Protein AF-A0A2S2QM81-F1 (afdb_monomer_lite)

Secondary structure (DSSP, 8-state):
-------------HHHHHHHHHHHHHHHHHHHHHHHHHHHHHHHHHHHHHHHHHHHHHHHHHHHHHHHHHHHHHHHHHHHHHHHHHHHHHHHHHHHHHHHHHHHHHHHHHH--S-TTHHHHHHHHHHHHHHHHHHHHHHHHHHHHHH--------

Structure (mmCIF, N/CA/C/O backbone):
data_AF-A0A2S2QM81-F1
#
_entry.id   AF-A0A2S2QM81-F1
#
loop_
_atom_site.group_PDB
_atom_site.id
_atom_site.type_symbol
_atom_site.label_atom_id
_atom_site.label_alt_id
_atom_site.label_comp_id
_atom_site.label_asym_id
_atom_site.label_entity_id
_atom_site.label_seq_id
_atom_site.pdbx_PDB_ins_code
_atom_site.Cartn_x
_atom_site.Cartn_y
_atom_site.Cartn_z
_atom_site.occupancy
_atom_site.B_iso_or_equiv
_atom_site.auth_seq_id
_atom_site.auth_comp_id
_atom_site.auth_asym_id
_atom_site.auth_atom_id
_atom_site.pdbx_PDB_model_num
ATOM 1 N N . PHE A 1 1 ? -45.424 -15.166 110.716 1.00 37.16 1 PHE A N 1
ATOM 2 C CA . PHE A 1 1 ? -45.369 -16.137 109.610 1.00 37.16 1 PHE A CA 1
ATOM 3 C C . PHE A 1 1 ? -45.291 -15.375 108.298 1.00 37.16 1 PHE A C 1
ATOM 5 O O . PHE A 1 1 ? -45.786 -14.260 108.227 1.00 37.16 1 PHE A O 1
ATOM 12 N N . GLU A 1 2 ? -44.509 -15.909 107.372 1.00 37.66 2 GLU A N 1
ATOM 13 C CA . GLU A 1 2 ? -43.557 -15.198 106.515 1.00 37.66 2 GLU A CA 1
ATOM 14 C C . GLU A 1 2 ? -44.114 -14.450 105.297 1.00 37.66 2 GLU A C 1
ATOM 16 O O . GLU A 1 2 ? -45.145 -14.790 104.724 1.00 37.66 2 GLU A O 1
ATOM 21 N N . ARG A 1 3 ? -43.335 -13.435 104.891 1.00 42.28 3 ARG A N 1
ATOM 22 C CA . ARG A 1 3 ? -43.350 -12.787 103.575 1.00 42.28 3 ARG A CA 1
ATOM 23 C C . ARG A 1 3 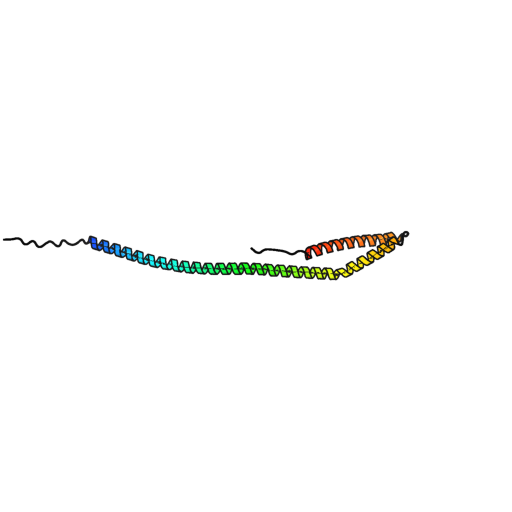? -42.895 -13.782 102.510 1.00 42.28 3 ARG A C 1
ATOM 25 O O . ARG A 1 3 ? -41.820 -14.355 102.652 1.00 42.28 3 ARG A O 1
ATOM 32 N N . VAL A 1 4 ? -43.620 -13.857 101.397 1.00 40.12 4 VAL A N 1
ATOM 33 C CA . VAL A 1 4 ? -43.080 -14.382 100.137 1.00 40.12 4 VAL A CA 1
ATOM 34 C C . VAL A 1 4 ? -42.940 -13.214 99.168 1.00 40.12 4 VAL A C 1
ATOM 36 O O . VAL A 1 4 ? -43.920 -12.606 98.740 1.00 40.12 4 VAL A O 1
ATOM 39 N N . HIS A 1 5 ? -41.684 -12.877 98.886 1.00 49.16 5 HIS A N 1
ATOM 40 C CA . HIS A 1 5 ? -41.280 -12.019 97.784 1.00 49.16 5 HIS A CA 1
ATOM 41 C C . HIS A 1 5 ? -41.671 -12.696 96.465 1.00 49.16 5 HIS A C 1
ATOM 43 O O . HIS A 1 5 ? -41.311 -13.847 96.241 1.00 49.16 5 HIS A O 1
ATOM 49 N N . SER A 1 6 ? -42.371 -11.985 95.582 1.00 41.38 6 SER A N 1
ATOM 50 C CA . SER A 1 6 ? -42.367 -12.315 94.156 1.00 41.38 6 SER A CA 1
ATOM 51 C C . SER A 1 6 ? -41.830 -11.111 93.399 1.00 41.38 6 SER A C 1
ATOM 53 O O . SER A 1 6 ? -42.234 -9.966 93.605 1.00 41.38 6 SER A O 1
ATOM 55 N N . GLU A 1 7 ? -40.776 -11.403 92.656 1.00 41.66 7 GLU A N 1
ATOM 56 C CA . GLU A 1 7 ? -39.815 -10.478 92.093 1.00 41.66 7 GLU A CA 1
ATOM 57 C C . GLU A 1 7 ? -40.457 -9.568 91.050 1.00 41.66 7 GLU A C 1
ATOM 59 O O . GLU A 1 7 ? -41.228 -9.993 90.186 1.00 41.66 7 GLU A O 1
ATOM 64 N N . GLY A 1 8 ? -40.109 -8.285 91.132 1.00 41.41 8 GLY A N 1
ATOM 65 C CA . GLY A 1 8 ? -40.446 -7.311 90.115 1.00 41.41 8 GLY A CA 1
ATOM 66 C C . GLY A 1 8 ? -39.774 -7.676 88.797 1.00 41.41 8 GLY A C 1
ATOM 67 O O . GLY A 1 8 ? -38.568 -7.503 88.636 1.00 41.41 8 GLY A O 1
ATOM 68 N N . PHE A 1 9 ? -40.574 -8.095 87.819 1.00 41.97 9 PHE A N 1
ATOM 69 C CA . PHE A 1 9 ? -40.199 -7.970 86.418 1.00 41.97 9 PHE A CA 1
ATOM 70 C C . PHE A 1 9 ? -40.244 -6.486 86.048 1.00 41.97 9 PHE A C 1
ATOM 72 O O . PHE A 1 9 ? -41.272 -5.943 85.644 1.00 41.97 9 PHE A O 1
ATOM 79 N N . GLY A 1 10 ? -39.110 -5.811 86.236 1.00 46.22 10 GLY A N 1
ATOM 80 C CA . GLY A 1 10 ? -38.886 -4.486 85.675 1.00 46.22 10 GLY A CA 1
ATOM 81 C C . GLY A 1 10 ? -38.998 -4.537 84.145 1.00 46.22 10 GLY A C 1
ATOM 82 O O . GLY A 1 10 ? -38.586 -5.524 83.527 1.00 46.22 10 GLY A O 1
ATOM 83 N N . PRO A 1 11 ? -39.547 -3.498 83.496 1.00 43.97 11 PRO A N 1
ATOM 84 C CA . PRO A 1 11 ? -39.676 -3.482 82.050 1.00 43.97 11 PRO A CA 1
ATOM 85 C C . PRO A 1 11 ? -38.278 -3.452 81.424 1.00 43.97 11 PRO A C 1
ATOM 87 O O . PRO A 1 11 ? -37.536 -2.478 81.555 1.00 43.97 11 PRO A O 1
ATOM 90 N N . ALA A 1 12 ? -37.917 -4.527 80.722 1.00 50.06 12 ALA A N 1
ATOM 91 C CA . ALA A 1 12 ? -36.713 -4.584 79.909 1.00 50.06 12 ALA A CA 1
ATOM 92 C C . ALA A 1 12 ? -36.786 -3.521 78.794 1.00 50.06 12 ALA A C 1
ATOM 94 O O . ALA A 1 12 ? -37.392 -3.717 77.742 1.00 50.06 12 ALA A O 1
ATOM 95 N N . SER A 1 13 ? -36.185 -2.366 79.086 1.00 50.41 13 SER A N 1
ATOM 96 C CA . SER A 1 13 ? -35.511 -1.421 78.192 1.00 50.41 13 SER A CA 1
ATOM 97 C C . SER A 1 13 ? -36.018 -1.373 76.739 1.00 50.41 13 SER A C 1
ATOM 99 O O . SER A 1 13 ? -35.545 -2.085 75.849 1.00 50.41 13 SER A O 1
ATOM 101 N N . HIS A 1 14 ? -36.905 -0.414 76.456 1.00 52.22 14 HIS A N 1
ATOM 102 C CA . HIS A 1 14 ? -37.218 0.043 75.093 1.00 52.22 14 HIS A CA 1
ATOM 103 C C . HIS A 1 14 ? -35.978 0.514 74.299 1.00 52.22 14 HIS A C 1
ATOM 105 O O . HIS A 1 14 ? -36.017 0.561 73.067 1.00 52.22 14 HIS A O 1
ATOM 111 N N . HIS A 1 15 ? -34.858 0.813 74.968 1.00 52.19 15 HIS A N 1
ATOM 112 C CA . HIS A 1 15 ? -33.610 1.214 74.318 1.00 52.19 15 HIS A CA 1
ATOM 113 C C . HIS A 1 15 ? -32.896 0.065 73.592 1.00 52.19 15 HIS A C 1
ATOM 115 O O . HIS A 1 15 ? -32.351 0.292 72.512 1.00 52.19 15 HIS A O 1
ATOM 121 N N . GLY A 1 16 ? -32.955 -1.171 74.101 1.00 55.44 16 GLY A N 1
ATOM 122 C CA . GLY A 1 16 ? -32.304 -2.322 73.456 1.00 55.44 16 GLY A CA 1
ATOM 123 C C . GLY A 1 16 ? -32.921 -2.689 72.100 1.00 55.44 16 GLY A C 1
ATOM 124 O O . GLY A 1 16 ? -32.205 -2.966 71.139 1.00 55.44 16 GLY A O 1
ATOM 125 N N . LYS A 1 17 ? -34.254 -2.614 71.981 1.00 56.03 17 LYS A N 1
ATOM 126 C CA . LYS A 1 17 ? -34.979 -2.949 70.740 1.00 56.03 17 LYS A CA 1
ATOM 127 C C . LYS A 1 17 ? -34.771 -1.914 69.625 1.00 56.03 17 LYS A C 1
ATOM 129 O O . LYS A 1 17 ? -34.601 -2.305 68.472 1.00 56.03 17 LYS A O 1
ATOM 134 N N . ARG A 1 18 ? -34.713 -0.612 69.949 1.00 62.66 18 ARG A N 1
ATOM 135 C CA . ARG A 1 18 ? -34.380 0.446 68.967 1.00 62.66 18 ARG A CA 1
ATOM 136 C C . ARG A 1 18 ? -32.960 0.309 68.425 1.00 62.66 18 ARG A C 1
ATOM 138 O O . ARG A 1 18 ? -32.753 0.485 67.228 1.00 62.66 18 ARG A O 1
ATOM 145 N N . PHE A 1 19 ? -32.004 -0.028 69.290 1.00 65.25 19 PHE A N 1
ATOM 146 C CA . PHE A 1 19 ? -30.602 -0.179 68.902 1.00 65.25 19 PHE A CA 1
ATOM 147 C C . PHE A 1 19 ? -30.391 -1.356 67.939 1.00 65.25 19 PHE A C 1
ATOM 149 O O . PHE A 1 19 ? -29.666 -1.235 66.952 1.00 65.25 19 PHE A O 1
ATOM 156 N N . ILE A 1 20 ? -31.075 -2.480 68.188 1.00 72.50 20 ILE A N 1
ATOM 157 C CA . ILE A 1 20 ? -31.065 -3.640 67.286 1.00 72.50 20 ILE A CA 1
ATOM 158 C C . ILE A 1 20 ? -31.705 -3.274 65.943 1.00 72.50 20 ILE A C 1
ATOM 160 O O . ILE A 1 20 ? -31.096 -3.522 64.909 1.00 72.50 20 ILE A O 1
ATOM 164 N N . PHE A 1 21 ? -32.868 -2.611 65.948 1.00 77.88 21 PHE A N 1
ATOM 165 C CA . PHE A 1 21 ? -33.550 -2.184 64.721 1.00 77.88 21 PHE A CA 1
ATOM 166 C C . PHE A 1 21 ? -32.670 -1.286 63.836 1.00 77.88 21 PHE A C 1
ATOM 168 O O . PHE A 1 21 ? -32.535 -1.552 62.644 1.00 77.88 21 PHE A O 1
ATOM 175 N N . HIS A 1 22 ? -32.009 -0.276 64.417 1.00 77.81 22 HIS A N 1
ATOM 176 C CA . HIS A 1 22 ? -31.107 0.608 63.666 1.00 77.81 22 HIS A CA 1
ATOM 177 C C . HIS A 1 22 ? -29.916 -0.156 63.081 1.00 77.81 22 HIS A C 1
ATOM 179 O O . HIS A 1 22 ? -29.605 0.027 61.910 1.00 77.81 22 HIS A O 1
ATOM 185 N N . LYS A 1 23 ? -29.293 -1.073 63.837 1.00 79.94 23 LYS A N 1
ATOM 186 C CA . LYS A 1 23 ? -28.219 -1.928 63.302 1.00 79.94 23 LYS A CA 1
ATOM 187 C C . LYS A 1 23 ? -28.692 -2.810 62.147 1.00 79.94 23 LYS A C 1
ATOM 189 O O . LYS A 1 23 ? -27.966 -2.969 61.171 1.00 79.94 23 LYS A O 1
ATOM 194 N N . THR A 1 24 ? -29.882 -3.399 62.246 1.00 82.62 24 THR A N 1
ATOM 195 C CA . THR A 1 24 ? -30.433 -4.247 61.181 1.00 82.62 24 THR A CA 1
ATOM 196 C C . THR A 1 24 ? -30.732 -3.438 59.918 1.00 82.62 24 THR A C 1
ATOM 198 O O . THR A 1 24 ? -30.432 -3.903 58.820 1.00 82.62 24 THR A O 1
ATOM 201 N N . GLN A 1 25 ? -31.253 -2.219 60.069 1.00 85.19 25 GLN A N 1
ATOM 202 C CA . GLN A 1 25 ? -31.507 -1.303 58.957 1.00 85.19 25 GLN A CA 1
ATOM 203 C C . GLN A 1 25 ? -30.201 -0.862 58.276 1.00 85.19 25 GLN A C 1
ATOM 205 O O . GLN A 1 25 ? -30.092 -0.913 57.055 1.00 85.19 25 GLN A O 1
ATOM 210 N N . ASP A 1 26 ? -29.173 -0.553 59.065 1.00 88.12 26 ASP A N 1
ATOM 211 C CA . ASP A 1 26 ? -27.844 -0.170 58.577 1.00 88.12 26 ASP A CA 1
ATOM 212 C C . ASP A 1 26 ? -27.161 -1.307 57.783 1.00 88.12 26 ASP A C 1
ATOM 214 O O . ASP A 1 26 ? -26.524 -1.088 56.752 1.00 88.12 26 ASP A O 1
ATOM 218 N N . ILE A 1 27 ? -27.338 -2.559 58.226 1.00 89.44 27 ILE A N 1
ATOM 219 C CA . ILE A 1 27 ? -26.865 -3.754 57.506 1.00 89.44 27 ILE A CA 1
ATOM 220 C C . ILE A 1 27 ? -27.611 -3.935 56.177 1.00 89.44 27 ILE A C 1
ATOM 222 O O . ILE A 1 27 ? -27.007 -4.359 55.188 1.00 89.44 27 ILE A O 1
ATOM 226 N N . PHE A 1 28 ? -28.912 -3.643 56.143 1.00 90.81 28 PHE A N 1
ATOM 227 C CA . PHE A 1 28 ? -29.721 -3.777 54.934 1.00 90.81 28 PHE A CA 1
ATOM 228 C C . PHE A 1 28 ? -29.295 -2.774 53.855 1.00 90.81 28 PHE A C 1
ATOM 230 O O . PHE A 1 28 ? -29.034 -3.178 52.721 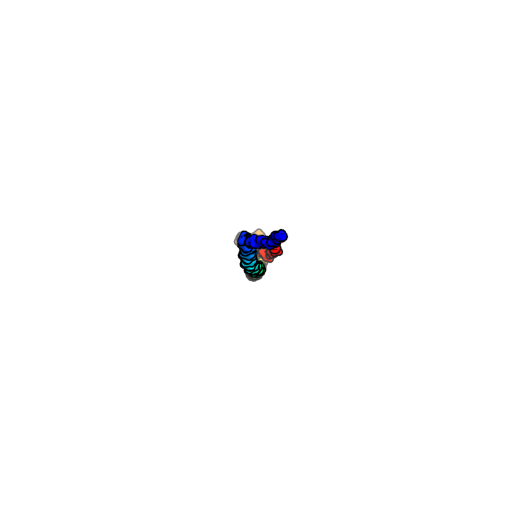1.00 90.81 28 PHE A O 1
ATOM 237 N N . GLU A 1 29 ? -29.114 -1.503 54.221 1.00 90.75 29 GLU A N 1
ATOM 238 C CA . GLU A 1 29 ? -28.640 -0.465 53.294 1.00 90.75 29 GLU A CA 1
ATOM 239 C C . GLU A 1 29 ? -27.239 -0.779 52.751 1.00 90.75 29 GLU A C 1
ATOM 241 O O . GLU A 1 29 ? -27.001 -0.721 51.543 1.00 90.75 29 GLU A O 1
ATOM 246 N N . LYS A 1 30 ? -26.321 -1.243 53.610 1.00 90.19 30 LYS A N 1
ATOM 247 C CA . LYS A 1 30 ? -24.980 -1.678 53.180 1.00 90.19 30 LYS A CA 1
ATOM 248 C C . LYS A 1 30 ? -25.024 -2.843 52.189 1.00 90.19 30 LYS A C 1
ATOM 250 O O . LYS A 1 30 ? -24.235 -2.875 51.246 1.00 90.19 30 LYS A O 1
ATOM 255 N N . LYS A 1 31 ? -25.942 -3.801 52.365 1.00 91.00 31 LYS A N 1
ATOM 256 C CA . LYS A 1 31 ? -26.131 -4.911 51.413 1.00 91.00 31 LYS A CA 1
ATOM 257 C C . LYS A 1 31 ? -26.683 -4.438 50.070 1.00 91.00 31 LYS A C 1
ATOM 259 O O . LYS A 1 31 ? -26.259 -4.955 49.035 1.00 91.00 31 LYS A O 1
ATOM 264 N N . LYS A 1 32 ? -27.602 -3.471 50.082 1.00 92.88 32 LYS A N 1
ATOM 265 C CA . LYS A 1 32 ? -28.147 -2.869 48.863 1.00 92.88 32 LYS A CA 1
ATOM 266 C C . LYS A 1 32 ? -27.037 -2.184 48.063 1.00 92.88 32 LYS A C 1
ATOM 268 O O . LYS A 1 32 ? -26.815 -2.557 46.915 1.00 92.88 32 LYS A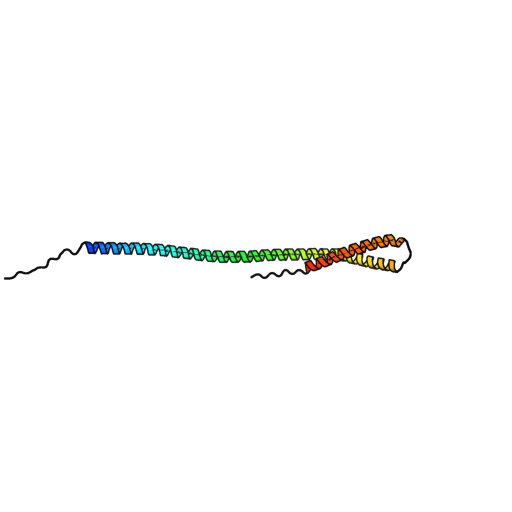 O 1
ATOM 273 N N . TYR A 1 33 ? -26.263 -1.318 48.716 1.00 90.75 33 TYR A N 1
ATOM 274 C CA . TYR A 1 33 ? -25.122 -0.634 48.103 1.00 90.75 33 TYR A CA 1
ATOM 275 C C . TYR A 1 33 ? -24.077 -1.612 47.542 1.00 90.75 33 TYR A C 1
ATOM 277 O O . TYR A 1 33 ? -23.618 -1.468 46.414 1.00 90.75 33 TYR A O 1
ATOM 285 N N . LEU A 1 34 ? -23.749 -2.680 48.281 1.00 92.12 34 LEU A N 1
ATOM 286 C CA . LEU A 1 34 ? -22.818 -3.710 47.804 1.00 92.12 34 LEU A CA 1
ATOM 287 C C . LEU A 1 34 ? -23.300 -4.395 46.514 1.00 92.12 34 LEU A C 1
ATOM 289 O O . LEU A 1 34 ? -22.485 -4.815 45.695 1.00 92.12 34 LEU A O 1
ATOM 293 N N . THR A 1 35 ? -24.611 -4.555 46.351 1.00 93.00 35 THR A N 1
ATOM 294 C CA . THR A 1 35 ? -25.193 -5.191 45.163 1.00 93.00 35 THR A CA 1
ATOM 295 C C . THR A 1 35 ? -25.112 -4.263 43.953 1.00 93.00 35 THR A C 1
ATOM 297 O O . THR A 1 35 ? -24.758 -4.711 42.866 1.00 93.00 35 THR A O 1
ATOM 300 N N . GLU A 1 36 ? -25.367 -2.973 44.162 1.00 94.44 36 GLU A N 1
ATOM 301 C CA . GLU A 1 36 ? -25.275 -1.927 43.139 1.00 94.44 36 GLU A CA 1
ATOM 302 C C . GLU A 1 36 ? -23.839 -1.795 42.614 1.00 94.44 36 GLU A C 1
ATOM 304 O O . GLU A 1 36 ? -23.601 -1.998 41.422 1.00 94.44 36 GLU A O 1
ATOM 309 N N . VAL A 1 37 ? -22.861 -1.659 43.519 1.00 92.38 37 VAL A N 1
ATOM 310 C CA . VAL A 1 37 ? -21.428 -1.601 43.176 1.00 92.38 37 VAL A CA 1
ATOM 311 C C . VAL A 1 37 ? -20.962 -2.856 42.429 1.00 92.38 37 VAL A C 1
ATOM 313 O O . VAL A 1 37 ? -20.171 -2.771 41.493 1.00 92.38 37 VAL A O 1
ATOM 316 N N . LYS A 1 38 ? -21.455 -4.047 42.797 1.00 93.06 38 LYS A N 1
ATOM 317 C CA . LYS A 1 38 ? -21.131 -5.281 42.060 1.00 93.06 38 LYS A CA 1
ATOM 318 C C . LYS A 1 38 ? -21.640 -5.251 40.621 1.00 93.06 38 LYS A C 1
ATOM 320 O O . LYS A 1 38 ? -20.962 -5.779 39.743 1.00 93.06 38 LYS A O 1
ATOM 325 N N . SER A 1 39 ? -22.814 -4.667 40.385 1.00 92.81 39 SER A N 1
ATOM 326 C CA . SER A 1 39 ? -23.350 -4.534 39.029 1.00 92.81 39 SER A CA 1
ATOM 327 C C . SER A 1 39 ? -22.519 -3.556 38.195 1.00 92.81 39 SER A C 1
ATOM 329 O O . SER A 1 39 ? -22.145 -3.885 37.073 1.00 92.81 39 SER A O 1
ATOM 331 N N . GLU A 1 40 ? -22.108 -2.430 38.785 1.00 93.06 40 GLU A N 1
ATOM 332 C CA . GLU A 1 40 ? -21.263 -1.433 38.122 1.00 93.06 40 GLU A CA 1
ATOM 333 C C . GLU A 1 40 ? -19.885 -1.999 37.757 1.00 93.06 40 GLU A C 1
ATOM 335 O O . GLU A 1 40 ? -19.386 -1.754 36.660 1.00 93.06 40 GLU A O 1
ATOM 340 N N . ILE A 1 41 ? -19.284 -2.809 38.639 1.00 93.81 41 ILE A N 1
ATOM 341 C CA . ILE A 1 41 ? -18.020 -3.501 38.348 1.00 93.81 41 ILE A CA 1
ATOM 342 C C . ILE A 1 41 ? -18.190 -4.441 37.152 1.00 93.81 41 ILE A C 1
ATOM 344 O O . ILE A 1 41 ? -17.371 -4.403 36.238 1.00 93.81 41 ILE A O 1
ATOM 348 N N . LEU A 1 42 ? -19.255 -5.246 37.120 1.00 94.44 42 LEU A N 1
ATOM 349 C CA . LEU A 1 42 ? -19.519 -6.158 36.002 1.00 94.44 42 LEU A CA 1
ATOM 350 C C . LEU A 1 42 ? -19.687 -5.412 34.675 1.00 94.44 42 LEU A C 1
ATOM 352 O O . LEU A 1 42 ? -19.197 -5.868 33.640 1.00 94.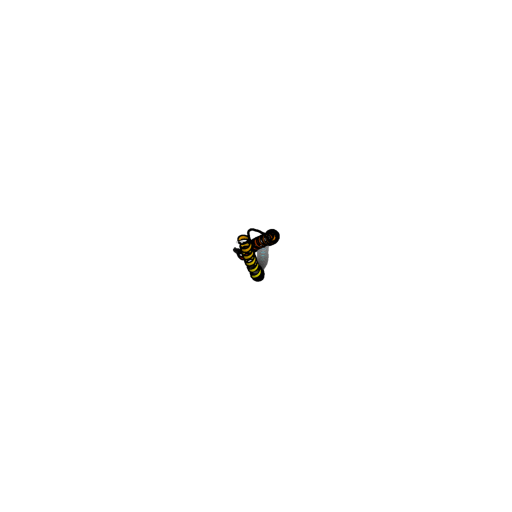44 42 LEU A O 1
ATOM 356 N N . ASP A 1 43 ? -20.357 -4.265 34.686 1.00 92.00 43 ASP A N 1
ATOM 357 C CA . ASP A 1 43 ? -20.530 -3.461 33.479 1.00 92.00 43 ASP A CA 1
ATOM 358 C C . ASP A 1 43 ? -19.226 -2.777 33.049 1.00 92.00 43 ASP A C 1
ATOM 360 O O . ASP A 1 43 ? -18.909 -2.758 31.856 1.00 92.00 43 ASP A O 1
ATOM 364 N N . ALA A 1 44 ? -18.409 -2.319 33.999 1.00 90.06 44 ALA A N 1
ATOM 365 C CA . ALA A 1 44 ? -17.070 -1.806 33.723 1.00 90.06 44 ALA A CA 1
ATOM 366 C C . ALA A 1 44 ? -16.145 -2.887 33.135 1.00 90.06 44 ALA A C 1
ATOM 368 O O . ALA A 1 44 ? -15.361 -2.607 32.225 1.00 90.06 44 ALA A O 1
ATOM 369 N N . GLU A 1 45 ? -16.247 -4.134 33.602 1.00 91.12 45 GLU A N 1
ATOM 370 C CA . GLU A 1 45 ? -15.486 -5.261 33.057 1.00 91.12 45 GLU A CA 1
ATOM 371 C C . GLU A 1 45 ? -15.883 -5.584 31.616 1.00 91.12 45 GLU A C 1
ATOM 373 O O . GLU A 1 45 ? -15.000 -5.736 30.768 1.00 91.12 45 GLU A O 1
ATOM 378 N N . LYS A 1 46 ? -17.185 -5.588 31.302 1.00 92.94 46 LYS A N 1
ATOM 379 C CA . LYS A 1 46 ? -17.663 -5.735 29.917 1.00 92.94 46 LYS A CA 1
ATOM 380 C C . LYS A 1 46 ? -17.137 -4.615 29.021 1.00 92.94 46 LYS A C 1
ATOM 382 O O . LYS A 1 46 ? -16.672 -4.882 27.914 1.00 92.94 46 LYS A O 1
ATOM 387 N N . TYR A 1 47 ? -17.179 -3.369 29.498 1.00 89.06 47 TYR A N 1
ATOM 388 C CA . TYR A 1 47 ? -16.646 -2.218 28.763 1.00 89.06 47 TYR A CA 1
ATOM 389 C C . TYR A 1 47 ? -15.141 -2.342 28.514 1.00 89.06 47 TYR A C 1
ATOM 391 O O . TYR A 1 47 ? -14.670 -2.102 27.403 1.00 89.06 47 TYR A O 1
ATOM 399 N N . ARG A 1 48 ? -14.376 -2.763 29.525 1.00 92.19 48 ARG A N 1
ATOM 400 C CA . ARG A 1 48 ? -12.936 -3.014 29.403 1.00 92.19 48 ARG A CA 1
ATOM 401 C C . ARG A 1 48 ? -12.639 -4.074 28.345 1.00 92.19 48 ARG A C 1
ATOM 403 O O . ARG A 1 48 ? -11.717 -3.897 27.551 1.00 92.19 48 ARG A O 1
ATOM 410 N N . ASP A 1 49 ? -13.383 -5.173 28.340 1.00 92.19 49 ASP A N 1
ATOM 411 C CA . ASP A 1 49 ? -13.139 -6.268 27.403 1.00 92.19 49 ASP A CA 1
ATOM 412 C C . ASP A 1 49 ? -13.521 -5.869 25.969 1.00 92.19 49 ASP A C 1
ATOM 414 O O . ASP A 1 49 ? -12.779 -6.163 25.032 1.00 92.19 49 ASP A O 1
ATOM 418 N N . MET A 1 50 ? -14.579 -5.070 25.803 1.00 93.25 50 MET A N 1
ATOM 419 C CA . MET A 1 50 ? -14.920 -4.442 24.524 1.00 93.25 50 MET A CA 1
ATOM 420 C C . MET A 1 50 ? -13.791 -3.533 24.009 1.00 93.25 50 MET A C 1
ATOM 422 O O . MET A 1 50 ? -13.393 -3.630 22.848 1.00 93.25 50 MET A O 1
ATOM 426 N N . LEU A 1 51 ? -13.225 -2.679 24.870 1.00 90.25 51 LEU A N 1
ATOM 427 C CA . LEU A 1 51 ? -12.118 -1.788 24.503 1.00 90.25 51 LEU A CA 1
ATOM 428 C C . LEU A 1 51 ? -10.853 -2.557 24.093 1.00 90.25 51 LEU A C 1
ATOM 430 O O . LEU A 1 51 ? -10.152 -2.131 23.174 1.00 90.25 51 LEU A O 1
ATOM 434 N N . LYS A 1 52 ? -10.569 -3.704 24.722 1.00 90.94 52 LYS A N 1
ATOM 435 C CA . LYS A 1 52 ? -9.447 -4.572 24.324 1.00 90.94 52 LYS A CA 1
ATOM 436 C C . LYS A 1 52 ? -9.616 -5.125 22.909 1.00 90.94 52 LYS A C 1
ATOM 438 O O . LYS A 1 52 ? -8.641 -5.174 22.163 1.00 90.94 52 LYS A O 1
ATOM 443 N N . GLU A 1 53 ? -10.826 -5.527 22.530 1.00 91.69 53 GLU A N 1
ATOM 444 C CA . GLU A 1 53 ? -11.097 -6.022 21.175 1.00 91.69 53 GLU A CA 1
ATOM 445 C C . GLU A 1 53 ? -10.998 -4.899 20.129 1.00 91.69 53 GLU A C 1
ATOM 447 O O . GLU A 1 53 ? -10.389 -5.092 19.075 1.00 91.69 53 GLU A O 1
ATOM 452 N N . TYR A 1 54 ? -11.474 -3.689 20.447 1.00 87.56 54 TYR A N 1
ATOM 453 C CA . TYR A 1 54 ? -11.266 -2.518 19.586 1.00 87.56 54 TYR A CA 1
ATOM 454 C C . TYR A 1 54 ? -9.784 -2.183 19.387 1.00 87.56 54 TYR A C 1
ATOM 456 O O . TYR A 1 54 ? -9.377 -1.854 18.270 1.00 87.56 54 TYR A O 1
ATOM 464 N N . LEU A 1 55 ? -8.967 -2.294 20.438 1.00 88.62 55 LEU A N 1
ATOM 465 C CA . LEU A 1 55 ? -7.529 -2.052 20.341 1.00 88.62 55 LEU A CA 1
ATOM 466 C C . LEU A 1 55 ? -6.858 -3.046 19.381 1.00 88.62 55 LEU A C 1
ATOM 468 O O . LEU A 1 55 ? -6.158 -2.617 18.465 1.00 88.62 55 LEU A O 1
ATOM 472 N N . LYS A 1 56 ? -7.147 -4.350 19.509 1.00 88.94 56 LYS A N 1
ATOM 473 C CA . LYS A 1 56 ? -6.630 -5.380 18.586 1.00 88.94 56 LYS A CA 1
ATOM 474 C C . LYS A 1 56 ? -7.032 -5.118 17.133 1.00 88.94 56 LYS A C 1
ATOM 476 O O . LYS A 1 56 ? -6.223 -5.289 16.216 1.00 88.94 56 LYS A O 1
ATOM 481 N N . LEU A 1 57 ? -8.284 -4.711 16.906 1.00 84.88 57 LEU A N 1
ATOM 482 C CA . LEU A 1 57 ? -8.771 -4.394 15.565 1.00 84.88 57 LEU A CA 1
ATOM 483 C C . LEU A 1 57 ? -8.021 -3.186 14.984 1.00 84.88 57 LEU A C 1
ATOM 485 O O . LEU A 1 57 ? -7.572 -3.236 13.839 1.00 84.88 57 LEU A O 1
ATOM 489 N N . SER A 1 58 ? -7.828 -2.136 15.785 1.00 76.19 58 SER A N 1
ATOM 490 C CA . SER A 1 58 ? -7.079 -0.934 15.401 1.00 76.19 58 SER A CA 1
ATOM 491 C C . SER A 1 58 ? -5.621 -1.243 15.039 1.00 76.19 58 SER A C 1
ATOM 493 O O . SER A 1 58 ? -5.130 -0.809 13.992 1.00 76.19 58 SER A O 1
ATOM 495 N N . GLU A 1 59 ? -4.937 -2.061 15.843 1.00 77.88 59 GLU A N 1
ATOM 496 C CA . GLU A 1 59 ? -3.568 -2.517 15.564 1.00 77.88 59 GLU A CA 1
ATOM 497 C C . GLU A 1 59 ? -3.493 -3.300 14.243 1.00 77.88 59 GLU A C 1
ATOM 499 O O . GLU A 1 59 ? -2.607 -3.067 13.414 1.00 77.88 59 GLU A O 1
ATOM 504 N N . THR A 1 60 ? -4.475 -4.172 13.994 1.00 79.50 60 THR A N 1
ATOM 505 C CA . THR A 1 60 ? -4.572 -4.963 12.758 1.00 79.50 60 THR A CA 1
ATOM 506 C C . THR A 1 60 ? -4.778 -4.072 11.530 1.00 79.50 60 THR A C 1
ATOM 508 O O . THR A 1 60 ? -4.081 -4.223 10.522 1.00 79.50 60 THR A O 1
ATOM 511 N N . VAL A 1 61 ? -5.702 -3.108 11.609 1.00 75.25 61 VAL A N 1
ATOM 512 C CA . VAL A 1 61 ? -5.977 -2.148 10.526 1.00 75.25 61 VAL A CA 1
ATOM 513 C C . VAL A 1 61 ? -4.750 -1.281 10.245 1.00 75.25 61 VAL A C 1
ATOM 515 O O . VAL A 1 61 ? -4.401 -1.071 9.081 1.00 75.25 61 VAL A O 1
ATOM 518 N N . THR A 1 62 ? -4.048 -0.838 11.287 1.00 68.69 62 THR A N 1
ATOM 519 C CA . THR A 1 62 ? -2.824 -0.035 11.162 1.00 68.69 62 THR A CA 1
ATOM 520 C C . THR A 1 62 ? -1.715 -0.819 10.454 1.00 68.69 62 THR A C 1
ATOM 522 O O . THR A 1 62 ? -1.112 -0.324 9.497 1.00 68.69 62 THR A O 1
ATOM 525 N N . CYS A 1 63 ? -1.490 -2.078 10.846 1.00 71.06 63 CYS A N 1
ATOM 526 C CA . CYS A 1 63 ? -0.512 -2.956 10.200 1.00 71.06 63 CYS A CA 1
ATOM 527 C C . CYS A 1 63 ? -0.837 -3.188 8.714 1.00 71.06 63 CYS A C 1
ATOM 529 O O . CYS A 1 63 ? 0.041 -3.088 7.852 1.00 71.06 63 CYS A O 1
ATOM 531 N N . ASN A 1 64 ? -2.104 -3.455 8.393 1.00 70.75 64 ASN A N 1
ATOM 532 C CA . ASN A 1 64 ? -2.531 -3.701 7.016 1.00 70.75 64 ASN A CA 1
ATOM 533 C C . ASN A 1 64 ? -2.442 -2.441 6.147 1.00 70.75 64 ASN A C 1
ATOM 535 O O . ASN A 1 64 ? -2.007 -2.523 5.000 1.00 70.75 64 ASN A O 1
ATOM 539 N N . SER A 1 65 ? -2.765 -1.273 6.702 1.00 63.34 65 SER A N 1
ATOM 540 C CA . SER A 1 65 ? -2.637 0.012 6.003 1.00 63.34 65 SER A CA 1
ATOM 541 C C . SER A 1 65 ? -1.177 0.317 5.647 1.00 63.34 65 SER A C 1
ATOM 543 O O . SER A 1 65 ? -0.886 0.732 4.525 1.00 63.34 65 SER A O 1
ATOM 545 N N . SER A 1 66 ? -0.240 0.017 6.554 1.00 67.44 66 SER A N 1
ATOM 546 C CA . SER A 1 66 ? 1.201 0.113 6.280 1.00 67.44 66 SER A CA 1
ATOM 547 C C . SER A 1 66 ? 1.634 -0.818 5.138 1.00 67.44 66 SER A C 1
ATOM 549 O O . SER A 1 66 ? 2.328 -0.385 4.217 1.00 67.44 66 SER A O 1
ATOM 551 N N . LYS A 1 67 ? 1.162 -2.074 5.123 1.00 71.56 67 LYS A N 1
ATOM 552 C CA . LYS A 1 67 ? 1.435 -3.025 4.026 1.00 71.56 67 LYS A CA 1
ATOM 553 C C . LYS A 1 67 ? 0.880 -2.545 2.681 1.00 71.56 67 LYS A C 1
ATOM 555 O O . LYS A 1 67 ? 1.556 -2.691 1.667 1.00 71.56 67 LYS A O 1
ATOM 560 N N . ILE A 1 68 ? -0.312 -1.946 2.654 1.00 67.62 68 ILE A N 1
ATOM 561 C CA . ILE A 1 68 ? -0.894 -1.378 1.426 1.00 67.62 68 ILE A CA 1
ATOM 562 C C . ILE A 1 68 ? -0.027 -0.227 0.899 1.00 67.62 68 ILE A C 1
ATOM 564 O O . ILE A 1 68 ? 0.301 -0.210 -0.286 1.00 67.62 68 ILE A O 1
ATOM 568 N N . GLY A 1 69 ? 0.422 0.685 1.770 1.00 63.44 69 GLY A N 1
ATOM 569 C CA . GLY A 1 69 ? 1.361 1.748 1.386 1.00 63.44 69 GLY A CA 1
ATOM 570 C C . GLY A 1 69 ? 2.662 1.207 0.775 1.00 63.44 69 GLY A C 1
ATOM 571 O O . GLY A 1 69 ? 3.167 1.745 -0.216 1.00 63.44 69 GLY A O 1
ATOM 572 N N . GLN A 1 70 ? 3.170 0.090 1.307 1.00 64.75 70 GLN A N 1
ATOM 573 C CA . GLN A 1 70 ? 4.351 -0.599 0.777 1.00 64.75 70 GLN A CA 1
ATOM 574 C C . GLN A 1 70 ? 4.101 -1.214 -0.607 1.00 64.75 70 GLN A C 1
ATOM 576 O O . GLN A 1 70 ? 4.916 -1.027 -1.510 1.00 64.75 70 GLN A O 1
ATOM 581 N N . ILE A 1 71 ? 2.973 -1.907 -0.801 1.00 67.12 71 ILE A N 1
ATOM 582 C CA . ILE A 1 71 ? 2.596 -2.494 -2.097 1.00 67.12 71 ILE A CA 1
ATOM 583 C C . ILE A 1 71 ? 2.508 -1.399 -3.168 1.00 67.12 71 ILE A C 1
ATOM 585 O O . ILE A 1 71 ? 3.101 -1.542 -4.237 1.00 67.12 71 ILE A O 1
ATOM 589 N N . THR A 1 72 ? 1.855 -0.275 -2.866 1.00 63.19 72 THR A N 1
ATOM 590 C CA . THR A 1 72 ? 1.721 0.853 -3.801 1.00 63.19 72 THR A CA 1
ATOM 591 C C . THR A 1 72 ? 3.076 1.454 -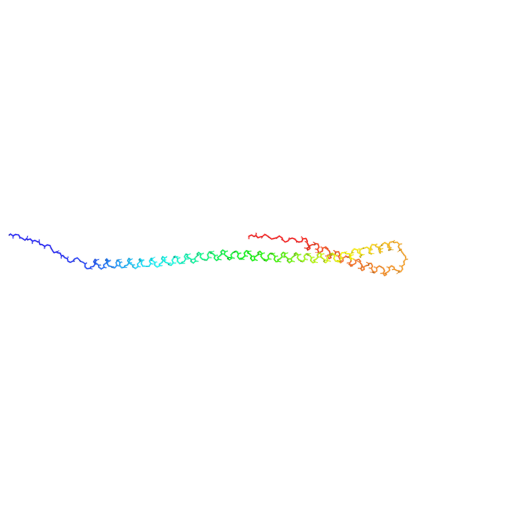4.179 1.00 63.19 72 THR A C 1
ATOM 593 O O . THR A 1 72 ? 3.325 1.733 -5.354 1.00 63.19 72 THR A O 1
ATOM 596 N N . THR A 1 73 ? 3.983 1.604 -3.209 1.00 65.81 73 THR A N 1
ATOM 597 C CA . THR A 1 73 ? 5.343 2.113 -3.453 1.00 65.81 73 THR A CA 1
ATOM 598 C C . THR A 1 73 ? 6.134 1.159 -4.351 1.00 65.81 73 THR A C 1
ATOM 600 O O . THR A 1 73 ? 6.722 1.588 -5.344 1.00 65.81 73 THR A O 1
ATOM 603 N N . ASN A 1 74 ? 6.087 -0.145 -4.064 1.00 64.25 74 ASN A N 1
ATOM 604 C CA . ASN A 1 74 ? 6.784 -1.167 -4.845 1.00 64.25 74 ASN A CA 1
ATOM 605 C C . ASN A 1 74 ? 6.258 -1.263 -6.285 1.00 64.25 74 ASN A C 1
ATOM 607 O O . ASN A 1 74 ? 7.057 -1.350 -7.219 1.00 64.25 74 ASN A O 1
ATOM 611 N N . ILE A 1 75 ? 4.936 -1.201 -6.486 1.00 69.44 75 ILE A N 1
ATOM 612 C CA . ILE A 1 75 ? 4.324 -1.190 -7.826 1.00 69.44 75 ILE A CA 1
ATOM 613 C C . ILE A 1 75 ? 4.760 0.059 -8.597 1.00 69.44 75 ILE A C 1
ATOM 615 O O . ILE A 1 75 ? 5.192 -0.045 -9.744 1.00 69.44 75 ILE A O 1
ATOM 619 N N . THR A 1 76 ? 4.712 1.232 -7.960 1.00 68.12 76 THR A N 1
ATOM 620 C CA . THR A 1 76 ? 5.111 2.500 -8.590 1.00 68.12 76 THR A CA 1
ATOM 621 C C . THR A 1 76 ? 6.580 2.467 -9.008 1.00 68.12 76 THR A C 1
ATOM 623 O O . THR A 1 76 ? 6.906 2.803 -10.144 1.00 68.12 76 THR A O 1
ATOM 626 N N . MET A 1 77 ? 7.466 1.984 -8.133 1.00 71.69 77 MET A N 1
ATOM 627 C CA . MET A 1 77 ? 8.896 1.881 -8.424 1.00 71.69 77 MET A CA 1
ATOM 628 C C . MET A 1 77 ? 9.190 0.852 -9.523 1.00 71.69 77 MET A C 1
ATOM 630 O O . MET A 1 77 ? 10.033 1.100 -10.381 1.00 71.69 77 MET A O 1
ATOM 634 N N . THR A 1 78 ? 8.469 -0.272 -9.544 1.00 72.56 78 THR A N 1
ATOM 635 C CA . THR A 1 78 ? 8.590 -1.293 -10.599 1.00 72.56 78 THR A CA 1
ATOM 636 C C . THR A 1 78 ? 8.160 -0.736 -11.954 1.00 72.56 78 THR A C 1
ATOM 638 O O . THR A 1 78 ? 8.879 -0.890 -12.940 1.00 72.56 78 THR A O 1
ATOM 641 N N . ASN A 1 79 ? 7.035 -0.020 -11.998 1.00 71.31 79 ASN A N 1
ATOM 642 C CA . ASN A 1 79 ? 6.554 0.625 -13.217 1.00 71.31 79 ASN A CA 1
ATOM 643 C C . ASN A 1 79 ? 7.522 1.712 -13.700 1.00 71.31 79 ASN A C 1
ATOM 645 O O . ASN A 1 79 ? 7.817 1.772 -14.889 1.00 71.31 79 ASN A O 1
ATOM 649 N N . MET A 1 80 ? 8.080 2.520 -12.793 1.00 73.44 80 MET A N 1
ATOM 650 C CA . MET A 1 80 ? 9.114 3.499 -13.142 1.00 73.44 80 MET A CA 1
ATOM 651 C C . MET A 1 80 ? 10.370 2.825 -13.702 1.00 73.44 80 MET A C 1
ATOM 653 O O . MET A 1 80 ? 10.867 3.255 -14.738 1.00 73.44 80 MET A O 1
ATOM 657 N N . LYS A 1 81 ? 10.864 1.745 -13.078 1.00 71.31 81 LYS A N 1
ATOM 658 C CA . LYS A 1 81 ? 12.014 0.986 -13.601 1.00 71.31 81 LYS A CA 1
ATOM 659 C C . LYS A 1 81 ? 11.733 0.432 -14.998 1.00 71.31 81 LYS A C 1
ATOM 661 O O . LYS A 1 81 ? 12.603 0.520 -15.856 1.00 71.31 81 LYS A O 1
ATOM 666 N N . LYS A 1 82 ? 10.520 -0.071 -15.243 1.00 73.75 82 LYS A N 1
ATOM 667 C CA . LYS A 1 82 ? 10.106 -0.565 -16.561 1.00 73.75 82 LYS A CA 1
ATOM 668 C C . LYS A 1 82 ? 10.115 0.544 -17.618 1.00 73.75 82 LYS A C 1
ATOM 670 O O . LYS A 1 82 ? 10.742 0.368 -18.653 1.00 73.75 82 LYS A O 1
ATOM 675 N N . VAL A 1 83 ? 9.509 1.697 -17.328 1.00 74.38 83 VAL A N 1
ATOM 676 C CA . VAL A 1 83 ? 9.500 2.853 -18.246 1.00 74.38 83 VAL A CA 1
ATOM 677 C C . VAL A 1 83 ? 10.920 3.353 -18.532 1.00 74.38 83 VAL A C 1
ATOM 679 O O . VAL A 1 83 ? 11.243 3.676 -19.670 1.00 74.38 83 VAL A O 1
ATOM 682 N N . LEU A 1 84 ? 11.792 3.394 -17.519 1.00 73.00 84 LEU A N 1
ATOM 683 C CA . LEU A 1 84 ? 13.194 3.783 -17.699 1.00 73.00 84 LEU A CA 1
ATOM 684 C C . LEU A 1 84 ? 13.971 2.775 -18.556 1.00 73.00 84 LEU A C 1
ATOM 686 O O . LEU A 1 84 ? 14.794 3.187 -19.370 1.00 73.00 84 LEU A O 1
ATOM 690 N N . PHE A 1 85 ? 13.702 1.479 -18.395 1.00 73.06 85 PHE A N 1
ATOM 691 C CA . PHE A 1 85 ? 14.312 0.429 -19.209 1.00 73.06 85 PHE A CA 1
ATOM 692 C C . PHE A 1 85 ? 13.836 0.491 -20.666 1.00 73.06 85 PHE A C 1
ATOM 694 O O . PHE A 1 85 ? 14.652 0.465 -21.579 1.00 73.06 85 PHE A O 1
ATOM 701 N N . GLU A 1 86 ? 12.534 0.667 -20.895 1.00 73.75 86 GLU A N 1
ATOM 702 C CA . GLU A 1 86 ? 11.972 0.860 -22.238 1.00 73.75 86 GLU A CA 1
ATOM 703 C C . GLU A 1 86 ? 12.541 2.118 -22.906 1.00 73.75 86 GLU A C 1
ATOM 705 O O . GLU A 1 86 ? 12.905 2.089 -24.081 1.00 73.75 86 GLU A O 1
ATOM 710 N N . PHE A 1 87 ? 12.690 3.214 -22.155 1.00 72.06 87 PHE A N 1
ATOM 711 C CA . PHE A 1 87 ? 13.347 4.422 -22.647 1.00 72.06 87 PHE A CA 1
ATOM 712 C C . PHE A 1 87 ? 14.818 4.170 -22.994 1.00 72.06 87 PHE A C 1
ATOM 714 O O . PHE A 1 87 ? 15.294 4.661 -24.014 1.00 72.06 87 PHE A O 1
ATOM 721 N N . TYR A 1 88 ? 15.544 3.405 -22.179 1.00 71.62 88 TYR A N 1
ATOM 722 C CA . TYR A 1 88 ? 16.924 3.027 -22.473 1.00 71.62 88 TYR A CA 1
ATOM 723 C C . TYR A 1 88 ? 17.026 2.229 -23.777 1.00 71.62 88 TYR A C 1
ATOM 725 O O . TYR A 1 88 ? 17.746 2.650 -24.679 1.00 71.62 88 TYR A O 1
ATOM 733 N N . GLU A 1 89 ? 16.263 1.143 -23.903 1.00 74.06 89 GLU A N 1
ATOM 734 C CA . GLU A 1 89 ? 16.240 0.276 -25.090 1.00 74.06 89 GLU A CA 1
ATOM 735 C C . GLU A 1 89 ? 15.893 1.071 -26.355 1.00 74.06 89 GLU A C 1
ATOM 737 O O . GLU A 1 89 ? 16.605 0.996 -27.353 1.00 74.06 89 GLU A O 1
ATOM 742 N N . SER A 1 90 ? 14.867 1.927 -26.285 1.00 75.62 90 SER A N 1
ATOM 743 C CA . SER A 1 90 ? 14.413 2.750 -27.418 1.00 75.62 90 SER A CA 1
ATOM 744 C C . SER A 1 90 ? 15.485 3.715 -27.938 1.00 75.62 90 SER A C 1
ATOM 746 O O . SER A 1 90 ? 15.452 4.116 -29.099 1.00 75.62 90 SER A O 1
ATOM 748 N N . ASN A 1 91 ? 16.422 4.125 -27.079 1.00 72.50 91 ASN A N 1
ATOM 749 C CA . ASN A 1 91 ? 17.485 5.069 -27.423 1.00 72.50 91 ASN A CA 1
ATOM 750 C C . ASN A 1 91 ? 18.852 4.391 -27.631 1.00 72.50 91 ASN A C 1
ATOM 752 O O . ASN A 1 91 ? 19.788 5.044 -28.100 1.00 72.50 91 ASN A O 1
ATOM 756 N N . PHE A 1 92 ? 18.985 3.104 -27.296 1.00 74.81 92 PHE A N 1
ATOM 757 C CA . PHE A 1 92 ? 20.255 2.378 -27.319 1.00 74.81 92 PHE A CA 1
ATOM 758 C C . PHE A 1 92 ? 20.828 2.257 -28.735 1.00 74.81 92 PHE A C 1
ATOM 760 O O . PHE A 1 92 ? 22.001 2.562 -28.958 1.00 74.81 92 PHE A O 1
ATOM 767 N N . ASP A 1 93 ? 19.987 1.927 -29.716 1.00 74.00 93 ASP A N 1
ATOM 768 C CA . ASP A 1 93 ? 20.405 1.825 -31.118 1.00 74.00 93 ASP A CA 1
ATOM 769 C C . ASP A 1 93 ? 20.906 3.165 -31.671 1.00 74.00 93 ASP A C 1
ATOM 771 O O . ASP A 1 93 ? 21.914 3.216 -32.380 1.00 74.00 93 ASP A O 1
ATOM 775 N N . SER A 1 94 ? 20.257 4.275 -31.298 1.00 74.19 94 SER A N 1
ATOM 776 C CA . SER A 1 94 ? 20.703 5.614 -31.694 1.00 74.19 94 SER A CA 1
ATOM 777 C C . SER A 1 94 ? 22.068 5.958 -31.097 1.00 74.19 94 SER A C 1
ATOM 779 O O . SER A 1 94 ? 22.909 6.531 -31.794 1.00 74.19 94 SER A O 1
ATOM 781 N N . PHE A 1 95 ? 22.312 5.589 -29.837 1.00 73.69 95 PHE A N 1
ATOM 782 C CA . PHE A 1 95 ? 23.610 5.775 -29.192 1.00 73.69 95 PHE A CA 1
ATOM 783 C C . PHE A 1 95 ? 24.713 5.004 -29.930 1.00 73.69 95 PHE A C 1
ATOM 785 O O . PHE A 1 95 ? 25.737 5.584 -30.287 1.00 73.69 95 PHE A O 1
ATOM 792 N N . LEU A 1 96 ? 24.466 3.728 -30.239 1.00 78.12 96 LEU A N 1
ATOM 793 C CA . LEU A 1 96 ? 25.401 2.861 -30.962 1.00 78.12 96 LEU A CA 1
ATOM 794 C C . LEU A 1 96 ? 25.712 3.370 -32.375 1.00 78.12 96 LEU A C 1
ATOM 796 O O . LEU A 1 96 ? 26.855 3.307 -32.825 1.00 78.12 96 LEU A O 1
ATOM 800 N N . GLN A 1 97 ? 24.710 3.893 -33.085 1.00 75.88 97 GLN A N 1
ATOM 801 C CA . GLN A 1 97 ? 24.910 4.496 -34.404 1.00 75.88 97 GLN A CA 1
ATOM 802 C C . GLN A 1 97 ? 25.773 5.762 -34.329 1.00 75.88 97 GLN A C 1
ATOM 804 O O . GLN A 1 97 ? 26.698 5.917 -35.129 1.00 75.88 97 GLN A O 1
ATOM 809 N N . LYS A 1 98 ? 25.517 6.645 -33.353 1.00 74.25 98 LYS A N 1
ATOM 810 C CA . LYS A 1 98 ? 26.324 7.858 -33.140 1.00 74.25 98 LYS A CA 1
ATOM 811 C C . LYS A 1 98 ? 27.766 7.523 -32.754 1.00 74.25 98 LYS A C 1
ATOM 813 O O . LYS A 1 98 ? 28.685 8.154 -33.268 1.00 74.25 98 LYS A O 1
ATOM 818 N N . GLU A 1 99 ? 27.976 6.507 -31.917 1.00 74.81 99 GLU A N 1
ATOM 819 C CA . GLU A 1 99 ? 29.312 6.020 -31.549 1.00 74.81 99 GLU A CA 1
ATOM 820 C C . GLU A 1 99 ? 30.089 5.502 -32.766 1.00 74.81 99 GLU A C 1
ATOM 822 O O . GLU A 1 99 ? 31.244 5.876 -32.970 1.00 74.81 99 GLU A O 1
ATOM 827 N N . LYS A 1 100 ? 29.445 4.701 -33.627 1.00 77.75 100 LYS A N 1
ATOM 828 C CA . LYS A 1 100 ? 30.054 4.214 -34.875 1.00 77.75 100 LYS A CA 1
ATOM 829 C C . LYS A 1 100 ? 30.445 5.360 -35.810 1.00 77.75 100 LYS A C 1
ATOM 831 O O . LYS A 1 100 ? 31.587 5.390 -36.262 1.00 77.75 100 LYS A O 1
ATOM 836 N N . LYS A 1 101 ? 29.547 6.331 -36.031 1.00 76.19 101 LYS A N 1
ATOM 837 C CA . LYS A 1 101 ? 29.832 7.520 -36.859 1.00 76.19 101 LYS A CA 1
ATOM 838 C C . LYS A 1 101 ? 31.006 8.330 -36.289 1.00 76.19 101 LYS A C 1
ATOM 840 O O . LYS A 1 101 ? 31.855 8.794 -37.042 1.00 76.19 101 LYS A O 1
ATOM 845 N N . LEU A 1 102 ? 31.096 8.463 -34.962 1.00 76.69 102 LEU A N 1
ATOM 846 C CA . LEU A 1 102 ? 32.212 9.143 -34.295 1.00 76.69 102 LEU A CA 1
ATOM 847 C C . LEU A 1 102 ? 33.553 8.431 -34.541 1.00 76.69 102 LEU A C 1
ATOM 849 O O . LEU A 1 102 ? 34.565 9.088 -34.776 1.00 76.69 102 LEU A O 1
ATOM 853 N N . ILE A 1 103 ? 33.574 7.096 -34.479 1.00 79.12 103 ILE A N 1
ATOM 854 C CA . ILE A 1 103 ? 34.777 6.295 -34.743 1.00 79.12 103 ILE A CA 1
ATOM 855 C C . ILE A 1 103 ? 35.220 6.440 -36.206 1.00 79.12 103 ILE A C 1
ATOM 857 O O . ILE A 1 103 ? 36.412 6.594 -36.460 1.00 79.12 103 ILE A O 1
ATOM 861 N N . GLU A 1 104 ? 34.285 6.421 -37.159 1.00 80.06 104 GLU A N 1
ATOM 862 C CA . GLU A 1 104 ? 34.581 6.623 -38.586 1.00 80.06 104 GLU A CA 1
ATOM 863 C C . GLU A 1 104 ? 35.140 8.021 -38.868 1.00 80.06 104 GLU A C 1
ATOM 865 O O . GLU A 1 104 ? 36.164 8.143 -39.537 1.00 80.06 104 GLU A O 1
ATOM 870 N N . LEU A 1 105 ? 34.525 9.067 -38.304 1.00 72.44 105 LEU A N 1
ATOM 871 C CA . LEU A 1 105 ? 35.001 10.445 -38.452 1.00 72.44 105 LEU A CA 1
ATOM 872 C C . LEU A 1 105 ? 36.401 10.645 -37.858 1.00 72.44 105 LEU A C 1
ATOM 874 O O . LEU A 1 105 ? 37.221 11.337 -38.454 1.00 72.44 105 LEU A O 1
ATOM 878 N N . LYS A 1 106 ? 36.704 10.018 -36.713 1.00 74.56 106 LYS A N 1
ATOM 879 C CA . LYS A 1 106 ? 38.053 10.064 -36.127 1.00 74.56 106 LYS A CA 1
ATOM 880 C C . LYS A 1 106 ? 39.104 9.424 -37.035 1.00 74.56 106 LYS A C 1
ATOM 882 O O . LYS A 1 106 ? 40.172 10.002 -37.187 1.00 74.56 106 LYS A O 1
ATOM 887 N N . LYS A 1 107 ? 38.793 8.279 -37.656 1.00 76.56 107 LYS A N 1
ATOM 888 C CA . LYS A 1 107 ? 39.698 7.618 -38.612 1.00 76.56 107 LYS A CA 1
ATOM 889 C C . LYS A 1 107 ? 39.948 8.475 -39.852 1.00 76.56 107 LYS A C 1
ATOM 891 O O . LYS A 1 107 ? 41.089 8.642 -40.247 1.00 76.56 107 LYS A O 1
ATOM 896 N N . LEU A 1 108 ? 38.892 9.075 -40.406 1.00 67.56 108 LEU A N 1
ATOM 897 C CA . LEU A 1 108 ? 38.987 9.993 -41.548 1.00 67.56 108 LEU A CA 1
ATOM 898 C C . LEU A 1 108 ? 39.931 11.177 -41.287 1.00 67.56 108 LEU A C 1
ATOM 900 O O . LEU A 1 108 ? 40.642 11.591 -42.192 1.00 67.56 108 LEU A O 1
ATOM 904 N N . ILE A 1 109 ? 39.954 11.704 -40.060 1.00 65.06 109 ILE A N 1
ATOM 905 C CA . ILE A 1 109 ? 40.840 12.812 -39.667 1.00 65.06 109 ILE A CA 1
ATOM 906 C C . ILE A 1 109 ? 42.282 12.338 -39.423 1.00 65.06 109 ILE A C 1
ATOM 908 O O . ILE A 1 109 ? 43.217 13.082 -39.699 1.00 65.06 109 ILE A O 1
ATOM 912 N N . GLU A 1 110 ? 42.483 11.124 -38.903 1.00 66.88 110 GLU A N 1
ATOM 913 C CA . GLU A 1 110 ? 43.826 10.537 -38.765 1.00 66.88 110 GLU A CA 1
ATOM 914 C C . GLU A 1 110 ? 44.462 10.222 -40.130 1.00 66.88 110 GLU A C 1
ATOM 916 O O . GLU A 1 110 ? 45.682 10.330 -40.268 1.00 66.88 110 GLU A O 1
ATOM 921 N N . ASP A 1 111 ? 43.644 9.883 -41.131 1.00 63.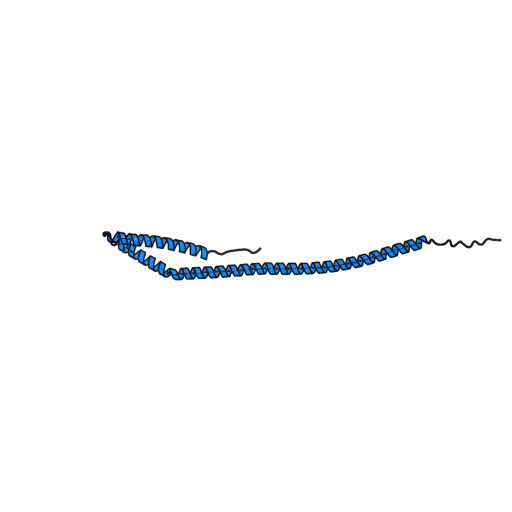38 111 ASP A N 1
ATOM 922 C CA . ASP A 1 111 ? 44.090 9.534 -42.483 1.00 63.38 111 ASP A CA 1
ATOM 923 C C . ASP A 1 111 ? 44.341 10.762 -43.393 1.00 63.38 111 ASP A C 1
ATOM 925 O O . ASP A 1 111 ? 45.083 10.638 -44.369 1.00 63.38 111 ASP A O 1
ATOM 929 N N . ASP A 1 112 ? 43.782 11.944 -43.088 1.00 55.38 112 ASP A N 1
ATOM 930 C CA . ASP A 1 112 ? 43.805 13.125 -43.971 1.00 55.38 112 ASP A CA 1
ATOM 931 C C . ASP A 1 112 ? 44.340 14.376 -43.239 1.00 55.38 112 ASP A C 1
ATOM 933 O O . ASP A 1 112 ? 43.636 15.059 -42.494 1.00 55.38 112 ASP A O 1
ATOM 937 N N . ASN A 1 113 ? 45.628 14.683 -43.430 1.00 54.91 113 ASN A N 1
ATOM 938 C CA . ASN A 1 113 ? 46.340 15.727 -42.677 1.00 54.91 113 ASN A CA 1
ATOM 939 C C . ASN A 1 113 ? 46.353 17.110 -43.370 1.00 54.91 113 ASN A C 1
ATOM 941 O O . ASN A 1 113 ? 47.092 17.994 -42.942 1.00 54.91 113 ASN A O 1
ATOM 945 N N . ASP A 1 114 ? 45.589 17.311 -44.452 1.00 56.03 114 ASP A N 1
ATOM 946 C CA . ASP A 1 114 ? 45.715 18.511 -45.295 1.00 56.03 114 ASP A CA 1
ATOM 947 C C . ASP A 1 114 ? 44.408 18.850 -46.049 1.00 56.03 114 ASP A C 1
ATOM 949 O O . ASP A 1 114 ? 44.228 18.443 -47.190 1.00 56.03 114 ASP A O 1
ATOM 953 N N . SER A 1 115 ? 43.463 19.600 -45.455 1.00 51.72 115 SER A N 1
ATOM 954 C CA . SER A 1 115 ? 42.410 20.314 -46.220 1.00 51.72 115 SER A CA 1
ATOM 955 C C . SER A 1 115 ? 41.495 21.179 -45.345 1.00 51.72 115 SER A C 1
ATOM 957 O O . SER A 1 115 ? 41.085 20.803 -44.252 1.00 51.72 115 SER A O 1
ATOM 959 N N . THR A 1 116 ? 41.060 22.326 -45.867 1.00 52.97 116 THR A N 1
ATOM 960 C CA . THR A 1 116 ? 40.040 23.221 -45.292 1.00 52.97 116 THR A CA 1
ATOM 961 C C . THR A 1 116 ? 38.659 22.576 -45.063 1.00 52.97 116 THR A C 1
ATOM 963 O O . THR A 1 116 ? 37.857 23.164 -44.336 1.00 52.97 116 THR A O 1
ATOM 966 N N . MET A 1 117 ? 38.400 21.357 -45.567 1.00 52.81 117 MET A N 1
ATOM 967 C CA . MET A 1 117 ? 37.256 20.508 -45.165 1.00 52.81 117 MET A CA 1
ATOM 968 C C . MET A 1 117 ? 37.278 20.095 -43.678 1.00 52.81 117 MET A C 1
ATOM 970 O O . MET A 1 117 ? 36.225 19.806 -43.109 1.00 52.81 117 MET A O 1
ATOM 974 N N . LEU A 1 118 ? 38.445 20.137 -43.021 1.00 54.31 118 LEU A N 1
ATOM 975 C CA . LEU A 1 118 ? 38.618 19.766 -41.612 1.00 54.31 118 LEU A CA 1
ATOM 976 C C . LEU A 1 118 ? 37.863 20.666 -40.628 1.00 54.31 118 LEU A C 1
ATOM 978 O O . LEU A 1 118 ? 37.583 20.224 -39.520 1.00 54.31 118 LEU A O 1
ATOM 982 N N . LYS A 1 119 ? 37.547 21.927 -40.963 1.00 59.81 119 LYS A N 1
ATOM 983 C CA . LYS A 1 119 ? 36.906 22.847 -40.000 1.00 59.81 119 LYS A CA 1
ATOM 984 C C . LYS A 1 119 ? 35.448 22.493 -39.718 1.00 59.81 119 LYS A C 1
ATOM 986 O O . LYS A 1 119 ? 35.067 22.449 -38.550 1.00 59.81 119 LYS A O 1
ATOM 991 N N . ASP A 1 120 ? 34.668 22.210 -40.756 1.00 61.47 120 ASP A N 1
ATOM 992 C CA . ASP A 1 120 ? 33.250 21.870 -40.605 1.00 61.47 120 ASP A CA 1
ATOM 993 C C . ASP A 1 120 ? 33.088 20.459 -40.025 1.00 61.47 120 ASP A C 1
ATOM 995 O O . ASP A 1 120 ? 32.306 20.262 -39.096 1.00 61.47 120 ASP A O 1
ATOM 999 N N . GLN A 1 121 ? 33.921 19.505 -40.461 1.00 57.62 121 GLN A N 1
ATOM 1000 C CA . GLN A 1 121 ? 33.976 18.166 -39.867 1.00 57.62 121 GLN A CA 1
ATOM 1001 C C . GLN A 1 121 ? 34.457 18.194 -38.408 1.00 57.62 121 GLN A C 1
ATOM 1003 O O . GLN A 1 121 ? 33.917 17.462 -37.582 1.00 57.62 121 GLN A O 1
ATOM 1008 N N . ASN A 1 122 ? 35.404 19.071 -38.045 1.00 65.19 122 ASN A N 1
ATOM 1009 C CA . ASN A 1 122 ? 35.790 19.266 -36.642 1.00 65.19 122 ASN A CA 1
ATOM 1010 C C . ASN A 1 122 ? 34.656 19.853 -35.805 1.00 65.19 122 ASN A C 1
ATOM 1012 O O . ASN A 1 122 ? 34.495 19.452 -34.657 1.00 65.19 122 ASN A O 1
ATOM 1016 N N . MET A 1 123 ? 33.876 20.797 -36.337 1.00 71.50 123 MET A N 1
ATOM 1017 C CA . MET A 1 123 ? 32.725 21.344 -35.614 1.00 71.50 123 MET A CA 1
ATOM 1018 C C . MET A 1 123 ? 31.640 20.282 -35.403 1.00 71.50 123 MET A C 1
ATOM 1020 O O . MET A 1 123 ? 31.162 20.134 -34.277 1.00 71.50 123 MET A O 1
ATOM 1024 N N . GLU A 1 124 ? 31.320 19.489 -36.432 1.00 72.50 124 GLU A N 1
ATOM 1025 C CA . GLU A 1 124 ? 30.370 18.371 -36.329 1.00 72.50 124 GLU A CA 1
ATOM 1026 C C . GLU A 1 124 ? 30.878 17.299 -35.342 1.00 72.50 124 GLU A C 1
ATOM 1028 O O . GLU A 1 124 ? 30.117 16.779 -34.525 1.00 72.50 124 GLU A O 1
ATOM 1033 N N . LEU A 1 125 ? 32.187 17.024 -35.334 1.00 67.38 125 LEU A N 1
ATOM 1034 C CA . LEU A 1 125 ? 32.822 16.109 -34.385 1.00 67.38 125 LEU A CA 1
ATOM 1035 C C . LEU A 1 125 ? 32.778 16.643 -32.947 1.00 67.38 125 LEU A C 1
ATOM 1037 O O . LEU A 1 125 ? 32.478 15.887 -32.025 1.00 67.38 125 LEU A O 1
ATOM 1041 N N . ILE A 1 126 ? 33.055 17.931 -32.732 1.00 74.88 126 ILE A N 1
ATOM 1042 C CA . ILE A 1 126 ? 32.991 18.563 -31.407 1.00 74.88 126 ILE A CA 1
ATOM 1043 C C . ILE A 1 126 ? 31.559 18.520 -30.861 1.00 74.88 126 ILE A C 1
ATOM 1045 O O . ILE A 1 126 ? 31.373 18.242 -29.673 1.00 74.88 126 ILE A O 1
ATOM 1049 N N . GLU A 1 127 ? 30.545 18.768 -31.694 1.00 76.56 127 GLU A N 1
ATOM 1050 C CA . GLU A 1 127 ? 29.144 18.617 -31.285 1.00 76.56 127 GLU A CA 1
ATOM 1051 C C . GLU A 1 127 ? 28.793 17.163 -30.964 1.00 76.56 127 GLU A C 1
ATOM 1053 O O . GLU A 1 127 ? 28.221 16.905 -29.903 1.00 76.56 127 GLU A O 1
ATOM 1058 N N . LEU A 1 128 ? 29.213 16.207 -31.798 1.00 71.88 128 LEU A N 1
ATOM 1059 C CA . LEU A 1 128 ? 29.016 14.777 -31.541 1.00 71.88 128 LEU A CA 1
ATOM 1060 C C . LEU A 1 128 ? 29.691 14.323 -30.238 1.00 71.88 128 LEU A C 1
ATOM 1062 O O . LEU A 1 128 ? 29.088 13.570 -29.475 1.00 71.88 128 LEU A O 1
ATOM 1066 N N . ILE A 1 129 ? 30.903 14.801 -29.937 1.00 75.38 129 ILE A N 1
ATOM 1067 C CA . ILE A 1 129 ? 31.604 14.508 -28.676 1.00 75.38 129 ILE A CA 1
ATOM 1068 C C . ILE A 1 129 ? 30.813 15.055 -27.484 1.00 75.38 129 ILE A C 1
ATOM 1070 O O . ILE A 1 129 ? 30.572 14.320 -26.526 1.00 75.38 129 ILE A O 1
ATOM 1074 N N . LYS A 1 130 ? 30.356 16.312 -27.547 1.00 76.69 130 LYS A N 1
ATOM 1075 C CA . LYS A 1 130 ? 29.550 16.923 -26.475 1.00 76.69 130 LYS A CA 1
ATOM 1076 C C . LYS A 1 130 ? 28.241 16.170 -26.246 1.00 76.69 130 LYS A C 1
ATOM 1078 O O . LYS A 1 130 ? 27.840 15.944 -25.102 1.00 76.69 130 LYS A O 1
ATOM 1083 N N . GLU A 1 131 ? 27.567 15.773 -27.321 1.00 76.38 131 GLU A N 1
ATOM 1084 C CA . GLU A 1 131 ? 26.314 15.027 -27.239 1.00 76.38 131 GLU A CA 1
ATOM 1085 C C . GLU A 1 131 ? 26.537 13.625 -26.649 1.00 76.38 131 GLU A C 1
ATOM 1087 O O . GLU A 1 131 ? 25.769 13.173 -25.794 1.00 76.38 131 GLU A O 1
ATOM 1092 N N . PHE A 1 132 ? 27.638 12.972 -27.026 1.00 74.69 132 PHE A N 1
ATOM 1093 C CA . PHE A 1 132 ? 28.032 11.670 -26.500 1.00 74.69 132 PHE A CA 1
ATOM 1094 C C . PHE A 1 132 ? 28.371 11.719 -25.005 1.00 74.69 132 PHE A C 1
ATOM 1096 O O . PHE A 1 132 ? 27.896 10.881 -24.238 1.00 74.69 132 PHE A O 1
ATOM 1103 N N . GLU A 1 133 ? 29.129 12.721 -24.552 1.00 76.06 133 GLU A N 1
ATOM 1104 C CA . GLU A 1 133 ? 29.420 12.922 -23.126 1.00 76.06 133 GLU A CA 1
ATOM 1105 C C . GLU A 1 133 ? 28.146 13.182 -22.311 1.00 76.06 133 GLU A C 1
ATOM 1107 O O . GLU A 1 133 ? 27.968 12.612 -21.230 1.00 76.06 133 GLU A O 1
ATOM 1112 N N . SER A 1 134 ? 27.212 13.971 -22.856 1.00 79.38 134 SER A N 1
ATOM 1113 C CA . SER A 1 134 ? 25.900 14.197 -22.241 1.00 79.38 134 SER A CA 1
ATOM 1114 C C . SER A 1 134 ? 25.099 12.897 -22.101 1.00 79.38 134 SER A C 1
ATOM 1116 O O . SER A 1 134 ? 24.533 12.620 -21.039 1.00 79.38 134 SER A O 1
ATOM 1118 N N . LEU A 1 135 ? 25.072 12.065 -23.146 1.00 72.62 135 LEU A N 1
ATOM 1119 C CA . LEU A 1 135 ? 24.391 10.767 -23.130 1.00 72.62 135 LEU A CA 1
ATOM 1120 C C . LEU A 1 135 ? 25.043 9.793 -22.146 1.00 72.62 135 LEU A C 1
ATOM 1122 O O . LEU A 1 135 ? 24.337 9.128 -21.386 1.00 72.62 135 LEU A O 1
ATOM 1126 N N . LYS A 1 136 ? 26.376 9.763 -22.086 1.00 75.38 136 LYS A N 1
ATOM 1127 C CA . LYS A 1 136 ? 27.130 8.952 -21.124 1.00 75.38 136 LYS A CA 1
ATOM 1128 C C . LYS A 1 136 ? 26.787 9.332 -19.681 1.00 75.38 136 LYS A C 1
ATOM 1130 O O . LYS A 1 136 ? 26.526 8.449 -18.865 1.00 75.38 136 LYS A O 1
ATOM 1135 N N . ALA A 1 137 ? 26.708 10.627 -19.374 1.00 74.69 137 ALA A N 1
ATOM 1136 C CA . ALA A 1 137 ? 26.309 11.107 -18.050 1.00 74.69 137 ALA A CA 1
ATOM 1137 C C . ALA A 1 137 ? 24.861 10.717 -17.693 1.00 74.69 137 ALA A C 1
ATOM 1139 O O . ALA A 1 137 ? 24.593 10.275 -16.574 1.00 74.69 137 ALA A O 1
ATOM 1140 N N . LYS A 1 138 ? 23.924 10.823 -18.649 1.00 75.06 138 LYS A N 1
ATOM 1141 C CA . LYS A 1 138 ? 22.529 10.379 -18.460 1.00 75.06 138 LYS A CA 1
ATOM 1142 C C . LYS A 1 138 ? 22.441 8.874 -18.191 1.00 75.06 138 LYS A C 1
ATOM 1144 O O . LYS A 1 138 ? 21.682 8.462 -17.319 1.00 75.06 138 LYS A O 1
ATOM 1149 N N . ASN A 1 139 ? 23.235 8.074 -18.899 1.00 74.31 139 ASN A N 1
ATOM 1150 C CA . ASN A 1 139 ? 23.282 6.619 -18.762 1.00 74.31 139 ASN A CA 1
ATOM 1151 C C . ASN A 1 139 ? 23.812 6.182 -17.380 1.00 74.31 139 ASN A C 1
ATOM 1153 O O . ASN A 1 139 ? 23.181 5.368 -16.708 1.00 74.31 139 ASN A O 1
ATOM 1157 N N . ILE A 1 140 ? 24.892 6.806 -16.890 1.00 77.50 140 ILE A N 1
ATOM 1158 C CA . ILE A 1 140 ? 25.418 6.565 -15.530 1.00 77.50 140 ILE A CA 1
ATOM 1159 C C . ILE A 1 140 ? 24.339 6.833 -14.473 1.00 77.50 140 ILE A C 1
ATOM 1161 O O . ILE A 1 140 ? 24.060 5.975 -13.637 1.00 77.50 140 ILE A O 1
ATOM 1165 N N . ARG A 1 141 ? 23.667 7.987 -14.560 1.00 73.50 141 ARG A N 1
ATOM 1166 C CA . ARG A 1 141 ? 22.605 8.368 -13.618 1.00 73.50 141 ARG A CA 1
ATOM 1167 C C . ARG A 1 141 ? 21.408 7.411 -13.656 1.00 73.50 141 ARG A C 1
ATOM 1169 O O . ARG A 1 141 ? 20.788 7.149 -12.628 1.00 73.50 141 ARG A O 1
ATOM 1176 N N . LEU A 1 142 ? 21.081 6.874 -14.830 1.00 71.94 142 LEU A N 1
ATOM 1177 C CA . LEU A 1 142 ? 20.026 5.874 -14.992 1.00 71.94 142 LEU A CA 1
ATOM 1178 C C . LEU A 1 142 ? 20.382 4.560 -14.277 1.00 71.94 142 LEU A C 1
ATOM 1180 O O . LEU A 1 142 ? 19.554 4.010 -13.551 1.00 71.94 142 LEU A O 1
ATOM 1184 N N . ASN A 1 143 ? 21.625 4.094 -14.428 1.00 69.75 143 ASN A N 1
ATOM 1185 C CA . ASN A 1 143 ? 22.128 2.896 -13.752 1.00 69.75 143 ASN A CA 1
ATOM 1186 C C . ASN A 1 143 ? 22.130 3.038 -12.226 1.00 69.75 143 ASN A C 1
ATOM 1188 O O . ASN A 1 143 ? 21.779 2.087 -11.523 1.00 69.75 143 ASN A O 1
ATOM 1192 N N . GLU A 1 144 ? 22.458 4.219 -11.700 1.00 73.94 144 GLU A N 1
ATOM 1193 C CA . GLU A 1 144 ? 22.374 4.507 -10.263 1.00 73.94 144 GLU A CA 1
ATOM 1194 C C . GLU A 1 144 ? 20.937 4.361 -9.743 1.00 73.94 144 GLU A C 1
ATOM 1196 O O . GLU A 1 144 ? 20.705 3.658 -8.758 1.00 73.94 144 GLU A O 1
ATOM 1201 N N . ILE A 1 145 ? 19.959 4.948 -10.443 1.00 71.88 145 ILE A N 1
ATOM 1202 C CA . ILE A 1 145 ? 18.532 4.857 -10.088 1.00 71.88 145 ILE A CA 1
ATOM 1203 C C . ILE A 1 145 ? 18.039 3.405 -10.154 1.00 71.88 145 ILE A C 1
ATOM 1205 O O . ILE A 1 145 ? 17.332 2.944 -9.254 1.00 71.88 145 ILE A O 1
ATOM 1209 N N . MET A 1 146 ? 18.429 2.655 -11.191 1.00 63.19 146 MET A N 1
ATOM 1210 C CA . MET A 1 146 ? 18.054 1.244 -11.336 1.00 63.19 146 MET A CA 1
ATOM 1211 C C . MET A 1 146 ? 18.609 0.372 -10.199 1.00 63.19 146 MET A C 1
ATOM 1213 O O . MET A 1 146 ? 17.917 -0.544 -9.737 1.00 63.19 146 MET A O 1
ATOM 1217 N N . SER A 1 147 ? 19.807 0.701 -9.706 1.00 66.56 147 SER A N 1
ATOM 1218 C CA . SER A 1 147 ? 20.529 -0.032 -8.657 1.00 66.56 147 SER A CA 1
ATOM 1219 C C . SER A 1 147 ? 20.055 0.273 -7.231 1.00 66.56 147 SER A C 1
ATOM 1221 O O . SER A 1 147 ? 20.442 -0.426 -6.292 1.00 66.56 147 SER A O 1
ATOM 1223 N N . MET A 1 148 ? 19.198 1.282 -7.028 1.00 73.25 148 MET A N 1
ATOM 1224 C CA . MET A 1 148 ? 18.647 1.568 -5.703 1.00 73.25 148 MET A CA 1
ATOM 1225 C C . MET A 1 148 ? 17.711 0.437 -5.245 1.00 73.25 148 MET A C 1
ATOM 1227 O O . MET A 1 148 ? 16.669 0.169 -5.854 1.00 73.25 148 MET A O 1
ATOM 1231 N N . ASN A 1 149 ? 18.081 -0.194 -4.127 1.00 60.06 149 ASN A N 1
ATOM 1232 C CA . ASN A 1 149 ? 17.238 -1.088 -3.336 1.00 60.06 149 ASN A CA 1
ATOM 1233 C C . ASN A 1 149 ? 16.906 -0.404 -2.006 1.00 60.06 149 ASN A C 1
ATOM 1235 O O . ASN A 1 149 ? 17.782 -0.206 -1.162 1.00 60.06 149 ASN A O 1
ATOM 1239 N N . ILE A 1 150 ? 15.635 -0.059 -1.802 1.00 54.84 150 ILE A N 1
ATOM 1240 C CA . ILE A 1 150 ? 15.161 0.507 -0.537 1.00 54.84 150 ILE A CA 1
ATOM 1241 C C . ILE A 1 150 ? 14.997 -0.646 0.457 1.00 54.84 150 ILE A C 1
ATOM 1243 O O . ILE A 1 150 ? 14.030 -1.402 0.403 1.00 54.84 150 ILE A O 1
ATOM 1247 N N . LYS A 1 151 ? 15.952 -0.805 1.378 1.00 52.75 151 LYS A N 1
ATOM 1248 C CA . LYS A 1 151 ? 15.751 -1.639 2.571 1.00 52.75 151 LYS A CA 1
ATOM 1249 C C . LYS A 1 151 ? 15.031 -0.810 3.627 1.00 52.75 151 LYS A C 1
ATOM 1251 O O . LYS A 1 151 ? 15.595 0.178 4.088 1.00 52.75 151 LYS A O 1
ATOM 1256 N N . GLN A 1 152 ? 13.867 -1.255 4.098 1.00 50.84 152 GLN A N 1
ATOM 1257 C CA . GLN A 1 152 ? 13.338 -0.791 5.382 1.00 50.84 152 GLN A CA 1
ATOM 1258 C C . GLN A 1 152 ? 12.839 -1.950 6.242 1.00 50.84 152 GLN A C 1
ATOM 1260 O O . GLN A 1 152 ? 12.047 -2.787 5.820 1.00 50.84 152 GLN A O 1
ATOM 1265 N N . LYS A 1 153 ? 13.375 -1.987 7.467 1.00 43.62 153 LYS A N 1
ATOM 1266 C CA . LYS A 1 153 ? 12.973 -2.882 8.549 1.00 43.62 153 LYS A CA 1
ATOM 1267 C C . LYS A 1 153 ? 11.685 -2.338 9.163 1.00 43.62 153 LYS A C 1
ATOM 1269 O O . LYS A 1 153 ? 11.705 -1.240 9.714 1.00 43.62 153 LYS A O 1
ATOM 1274 N N . CYS A 1 154 ? 10.614 -3.121 9.132 1.00 40.75 154 CYS A N 1
ATOM 1275 C CA . CYS A 1 154 ? 9.553 -2.978 10.124 1.00 40.75 154 CYS A CA 1
ATOM 1276 C C . CYS A 1 154 ? 10.099 -3.466 11.478 1.00 40.75 154 CYS A C 1
ATOM 1278 O O . CYS A 1 154 ? 10.707 -4.537 11.538 1.00 40.75 154 CYS A O 1
ATOM 1280 N N . LYS A 1 155 ? 9.934 -2.660 12.530 1.00 43.50 155 LYS A N 1
ATOM 1281 C CA . LYS A 1 155 ? 10.040 -3.086 13.931 1.00 43.50 155 LYS A CA 1
ATOM 1282 C C . LYS A 1 155 ? 8.634 -3.215 14.489 1.00 43.50 155 LYS A C 1
ATOM 1284 O O . LYS A 1 155 ? 7.808 -2.357 14.110 1.00 43.50 155 LYS A O 1
#

pLDDT: mean 71.37, std 14.54, range [37.16, 94.44]

Sequence (155 aa):
FERVHSEGFGPASHHGKRFIFHKTQDIFEKKKYLTEVKSEILDAEKYRDMLKEYLKLSETVTCNSSKIGQITTNITMTNMKKVLFEFYESNFDSFLQKEKKLIELKKLIEDDNDSTMLKDQNMELIELIKEFESLKAKNIRLNEIMSMNIKQKCK

Foldseek 3Di:
DDDDDDDDPDPPDPPVVVVVVVVVVVVVVVVVVVVVVVVVVVVVVVVVVVVVVVVVVVVVVVVVVVVVVVVVVVVVLVVVLVVLVVVCVVCVVVLVVLVVVLVVLVVVCVVDPDDPVVPVSVVVNVVSVVVNVVVVVVVVVSVVSNPDDDDDDDD

Radius of gyration: 50.11 Å; chains: 1; bounding box: 92×39×156 Å

Organism: NCBI:txid143950